Protein AF-A0A523NDH1-F1 (afdb_monomer_lite)

Sequence (176 aa):
GNHDRWLLDDRVREIEDAHHRSDLSETSEAFLTSLGKTESLTTCAGELLLCHGVDHNDLRKVWPGTERMPIERSHELDSIILRNQHRYVINGHLHYRVVVDFDTLTLINAGTLCGRHRPGVSIIDFAQQTVTAYQLDDAHRDAPCVAECAIAPDESRRIWGDTQEFDGQWTPLTLY

Secondary structure (DSSP, 8-state):
-HHHHHHHTT-S-SSTT---GGGS-HHHHHHHHH--SEEEEEETTEEEEEESSBTTBTT---B---SSS--B--HHHHHHHHHT--SEEEE-SS-SEEEEEESS-EEEEE--SSSSS--EEEEEETTTTEEEEEE-BTTBTT--EEEEEESS--TTSPEESSSTT--S----EE--

pLDDT: mean 94.44, std 5.23, range [70.56, 98.62]

Radius of gyration: 17.07 Å; chains: 1; bounding box: 41×33×44 Å

Structure (mmCIF, N/CA/C/O backbone):
data_AF-A0A523NDH1-F1
#
_entry.id   AF-A0A523NDH1-F1
#
loop_
_atom_site.group_PDB
_atom_site.id
_atom_site.type_symbol
_atom_site.label_atom_id
_atom_site.label_alt_id
_atom_site.label_comp_id
_atom_site.label_asym_id
_atom_site.label_entity_id
_atom_site.label_seq_id
_atom_site.pdbx_PDB_ins_code
_atom_site.Cartn_x
_atom_site.Cartn_y
_atom_site.Cartn_z
_atom_site.occupancy
_atom_site.B_iso_or_equiv
_atom_site.auth_seq_id
_atom_site.auth_comp_id
_atom_site.auth_asym_id
_atom_site.auth_atom_id
_atom_site.pdbx_PDB_model_num
ATOM 1 N N . GLY A 1 1 ? 4.581 -2.677 -9.577 1.00 95.06 1 GLY A N 1
ATOM 2 C CA . GLY A 1 1 ? 3.471 -1.701 -9.623 1.00 95.06 1 GLY A CA 1
ATOM 3 C C . GLY A 1 1 ? 3.128 -1.311 -11.051 1.00 95.06 1 GLY A C 1
ATOM 4 O O . GLY A 1 1 ? 3.642 -1.917 -11.986 1.00 95.06 1 GLY A O 1
ATOM 5 N N . ASN A 1 2 ? 2.268 -0.303 -11.245 1.00 96.00 2 ASN A N 1
ATOM 6 C CA . ASN A 1 2 ? 1.778 0.064 -12.583 1.00 96.00 2 ASN A CA 1
ATOM 7 C C . ASN A 1 2 ? 2.879 0.586 -13.520 1.00 96.00 2 ASN A C 1
ATOM 9 O O . ASN A 1 2 ? 2.843 0.288 -14.710 1.00 96.00 2 ASN A O 1
ATOM 13 N N . HIS A 1 3 ? 3.871 1.318 -13.000 1.00 95.12 3 HIS A N 1
ATOM 14 C CA . HIS A 1 3 ? 4.981 1.824 -13.816 1.00 95.12 3 HIS A CA 1
ATOM 15 C C . HIS A 1 3 ? 5.907 0.708 -14.312 1.00 95.12 3 HIS A C 1
ATOM 17 O O . HIS A 1 3 ? 6.333 0.776 -15.460 1.00 95.12 3 HIS A O 1
ATOM 23 N N . ASP A 1 4 ? 6.145 -0.335 -13.511 1.00 96.44 4 ASP A N 1
ATOM 24 C CA . ASP A 1 4 ? 6.931 -1.506 -13.932 1.00 96.44 4 ASP A CA 1
ATOM 25 C C . ASP A 1 4 ? 6.220 -2.247 -15.067 1.00 96.44 4 ASP A C 1
ATOM 27 O O . ASP A 1 4 ? 6.819 -2.562 -16.091 1.00 96.44 4 ASP A O 1
ATOM 31 N N . ARG A 1 5 ? 4.903 -2.452 -14.932 1.00 96.38 5 ARG A N 1
ATOM 32 C CA . ARG A 1 5 ? 4.089 -3.047 -15.996 1.00 96.38 5 ARG A CA 1
ATOM 33 C C . ARG A 1 5 ? 4.102 -2.192 -17.261 1.00 96.38 5 ARG A C 1
ATOM 35 O O . ARG A 1 5 ? 4.264 -2.721 -18.351 1.00 96.38 5 ARG A O 1
ATOM 42 N N . TRP A 1 6 ? 3.935 -0.876 -17.135 1.00 96.94 6 TRP A N 1
ATOM 43 C CA . TRP A 1 6 ? 3.993 0.027 -18.284 1.00 96.94 6 TRP A CA 1
ATOM 44 C C . TRP A 1 6 ? 5.364 0.045 -18.951 1.00 96.94 6 TRP A C 1
ATOM 46 O O . TRP A 1 6 ? 5.415 0.125 -20.169 1.00 96.94 6 TRP A O 1
ATOM 56 N N . LEU A 1 7 ? 6.449 -0.054 -18.186 1.00 97.38 7 LEU A N 1
ATOM 57 C CA . LEU A 1 7 ? 7.801 -0.192 -18.715 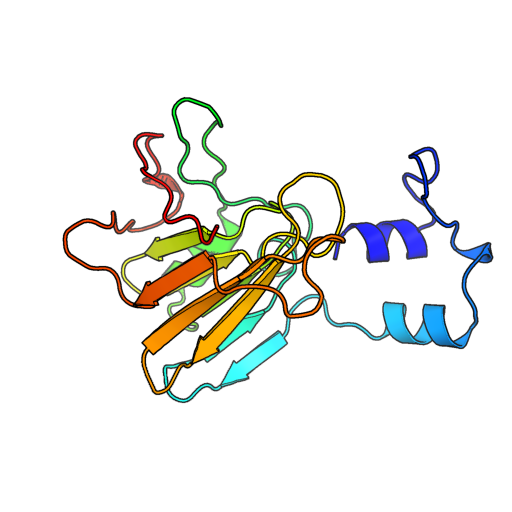1.00 97.38 7 LEU A CA 1
ATOM 58 C C . LEU A 1 7 ? 7.955 -1.495 -19.513 1.00 97.38 7 LEU A C 1
ATOM 60 O O . LEU A 1 7 ? 8.408 -1.454 -20.650 1.00 97.38 7 LEU A O 1
ATOM 64 N N . LEU A 1 8 ? 7.515 -2.633 -18.968 1.00 96.75 8 LEU A N 1
ATOM 65 C CA . LEU A 1 8 ? 7.576 -3.930 -19.658 1.00 96.75 8 LEU A CA 1
ATOM 66 C C . LEU A 1 8 ? 6.684 -3.987 -20.914 1.00 96.75 8 LEU A C 1
ATOM 68 O O . LEU A 1 8 ? 7.034 -4.653 -21.891 1.00 96.75 8 LEU A O 1
ATOM 72 N N . ASP A 1 9 ? 5.562 -3.265 -20.909 1.00 96.44 9 ASP A N 1
ATOM 73 C CA . ASP A 1 9 ? 4.656 -3.127 -22.057 1.00 96.44 9 ASP A CA 1
ATOM 74 C C . ASP A 1 9 ? 5.068 -1.997 -23.029 1.00 96.44 9 ASP A C 1
ATOM 76 O O . ASP A 1 9 ? 4.377 -1.776 -24.025 1.00 96.44 9 ASP A O 1
ATOM 80 N N . ASP A 1 10 ? 6.135 -1.251 -22.716 1.00 95.38 10 ASP A N 1
ATOM 81 C CA . ASP A 1 10 ? 6.593 -0.030 -23.400 1.00 95.38 10 ASP A CA 1
ATOM 82 C C . ASP A 1 10 ? 5.478 1.022 -23.617 1.00 95.38 10 ASP A C 1
ATOM 84 O O . ASP A 1 10 ? 5.353 1.677 -24.650 1.00 95.38 10 ASP A O 1
ATOM 88 N N . ARG A 1 11 ? 4.611 1.188 -22.612 1.00 95.38 11 ARG A N 1
ATOM 89 C CA . ARG A 1 11 ? 3.471 2.119 -22.610 1.00 95.38 11 ARG A CA 1
ATOM 90 C C . ARG A 1 11 ? 3.766 3.370 -21.801 1.00 95.38 11 ARG A C 1
ATOM 92 O O . ARG A 1 11 ? 4.419 3.309 -20.764 1.00 95.38 11 ARG A O 1
ATOM 99 N N . VAL A 1 12 ? 3.174 4.501 -22.195 1.00 91.50 12 VAL A N 1
ATOM 100 C CA . VAL A 1 12 ? 3.262 5.768 -21.437 1.00 91.50 12 VAL A CA 1
ATOM 101 C C . VAL A 1 12 ? 4.732 6.176 -21.218 1.00 91.50 12 VAL A C 1
ATOM 103 O O . VAL A 1 12 ? 5.136 6.481 -20.101 1.00 91.50 12 VAL A O 1
ATOM 106 N N . ARG A 1 13 ? 5.558 6.085 -22.271 1.00 95.19 13 ARG A N 1
ATOM 107 C CA . ARG A 1 13 ? 6.994 6.435 -22.237 1.00 95.19 13 ARG A CA 1
ATOM 108 C C . ARG A 1 13 ? 7.280 7.908 -22.542 1.00 95.19 13 ARG A C 1
ATOM 110 O O . ARG A 1 13 ? 8.375 8.380 -22.306 1.00 95.19 13 ARG A O 1
ATOM 117 N N . GLU A 1 14 ? 6.265 8.648 -22.980 1.00 92.25 14 GLU A N 1
ATOM 118 C CA . GLU A 1 14 ? 6.355 10.083 -23.295 1.00 92.25 14 GLU A CA 1
ATOM 119 C C . GLU A 1 14 ? 6.387 10.992 -22.047 1.00 92.25 14 GLU A C 1
ATOM 121 O O . GLU A 1 14 ? 6.368 12.216 -22.168 1.00 92.25 14 GLU A O 1
ATOM 126 N N . ILE A 1 15 ? 6.352 10.421 -20.837 1.00 89.38 15 ILE A N 1
ATOM 127 C CA . ILE A 1 15 ? 6.434 11.187 -19.586 1.00 89.38 15 ILE A CA 1
ATOM 128 C C . ILE A 1 15 ? 7.900 11.430 -19.216 1.00 89.38 15 ILE A C 1
ATOM 130 O O . ILE A 1 15 ? 8.767 10.616 -19.524 1.00 89.38 15 ILE A O 1
ATOM 134 N N . GLU A 1 16 ? 8.165 12.542 -18.534 1.00 88.06 16 GLU A N 1
ATOM 135 C CA . GLU A 1 16 ? 9.510 12.901 -18.074 1.00 88.06 16 GLU A CA 1
ATOM 136 C C . GLU A 1 16 ? 10.151 11.750 -17.275 1.00 88.06 16 GLU A C 1
ATOM 138 O O . GLU A 1 16 ? 9.487 11.099 -16.463 1.00 88.06 16 GLU A O 1
ATOM 143 N N . ASP A 1 17 ? 11.427 11.479 -17.558 1.00 88.00 17 ASP A N 1
ATOM 144 C CA . ASP A 1 17 ? 12.250 10.427 -16.945 1.00 88.00 17 ASP A CA 1
ATOM 145 C C . ASP A 1 17 ? 11.739 8.974 -17.101 1.00 88.00 17 ASP A C 1
ATOM 147 O O . ASP A 1 17 ? 12.235 8.053 -16.436 1.00 88.00 17 ASP A O 1
ATOM 151 N N . ALA A 1 18 ? 10.771 8.712 -17.989 1.00 93.25 18 ALA A N 1
ATOM 152 C CA . ALA A 1 18 ? 10.367 7.342 -18.292 1.00 93.25 18 ALA A CA 1
ATOM 153 C C . ALA A 1 18 ? 11.409 6.623 -19.152 1.00 93.25 18 ALA A C 1
ATOM 155 O O . ALA A 1 18 ? 11.568 6.897 -20.337 1.00 93.25 18 ALA A O 1
ATOM 156 N N . HIS A 1 19 ? 12.044 5.617 -18.557 1.00 94.06 19 HIS A N 1
ATOM 157 C CA . HIS A 1 19 ? 12.850 4.648 -19.291 1.00 94.06 19 HIS A CA 1
ATOM 158 C C . HIS A 1 19 ? 11.971 3.858 -20.266 1.00 94.06 19 HIS A C 1
ATOM 160 O O . HIS A 1 19 ? 10.828 3.512 -19.937 1.00 94.06 19 HIS A O 1
ATOM 166 N N . HIS A 1 20 ? 12.514 3.546 -21.435 1.00 95.44 20 HIS A N 1
ATOM 167 C CA . HIS A 1 20 ? 11.981 2.560 -22.365 1.00 95.44 20 HIS A CA 1
ATOM 168 C C . HIS A 1 20 ? 12.386 1.152 -21.945 1.00 95.44 20 HIS A C 1
ATOM 170 O O . HIS A 1 20 ? 13.386 0.951 -21.252 1.00 95.44 20 HIS A O 1
ATOM 176 N N . ARG A 1 21 ? 11.652 0.142 -22.424 1.00 96.25 21 ARG A N 1
ATOM 177 C CA . ARG A 1 21 ? 12.057 -1.255 -22.198 1.00 96.25 21 ARG A CA 1
ATOM 178 C C . ARG A 1 21 ? 13.469 -1.537 -22.718 1.00 96.25 21 ARG A C 1
ATOM 180 O O . ARG A 1 21 ? 14.212 -2.276 -22.084 1.00 96.25 21 ARG A O 1
ATOM 187 N N . SER A 1 22 ? 13.853 -0.916 -23.835 1.00 96.31 22 SER A N 1
ATOM 188 C CA . SER A 1 22 ? 15.191 -1.043 -24.429 1.00 96.31 22 SER A CA 1
ATOM 189 C C . SER A 1 22 ? 16.324 -0.508 -23.554 1.00 96.31 22 SER A C 1
ATOM 191 O O . SER A 1 22 ? 17.479 -0.837 -23.810 1.00 96.31 22 SER A O 1
ATOM 193 N N . ASP A 1 23 ? 16.012 0.304 -22.542 1.00 96.44 23 ASP A N 1
ATOM 194 C CA . ASP A 1 23 ? 17.007 0.842 -21.612 1.00 96.44 23 ASP A CA 1
ATOM 195 C C . ASP A 1 23 ? 17.350 -0.164 -20.501 1.00 96.44 23 ASP A C 1
ATOM 197 O O . ASP A 1 23 ? 18.295 0.039 -19.736 1.00 96.44 23 ASP A O 1
ATOM 201 N N . LEU A 1 24 ? 16.585 -1.258 -20.390 1.00 97.19 24 LEU A N 1
ATOM 202 C CA . LEU A 1 24 ? 16.798 -2.284 -19.381 1.00 97.19 24 LEU A CA 1
ATOM 203 C C . LEU A 1 24 ? 17.911 -3.253 -19.772 1.00 97.19 24 LEU A C 1
ATOM 205 O O . LEU A 1 24 ? 17.999 -3.740 -20.897 1.00 97.19 24 LEU A O 1
ATOM 209 N N . SER A 1 25 ? 18.720 -3.616 -18.776 1.00 98.00 25 SER A N 1
ATOM 210 C CA . SER A 1 25 ? 19.549 -4.815 -18.871 1.00 98.00 25 SER A CA 1
ATOM 211 C C . SER A 1 25 ? 18.680 -6.077 -18.830 1.00 98.00 25 SER A C 1
ATOM 213 O O . SER A 1 25 ? 17.610 -6.075 -18.216 1.00 98.00 25 SER A O 1
ATOM 215 N N . GLU A 1 26 ? 19.178 -7.184 -19.389 1.00 97.94 26 GLU A N 1
ATOM 216 C CA . GLU A 1 26 ? 18.508 -8.493 -19.315 1.00 97.94 26 GLU A CA 1
ATOM 217 C C . GLU A 1 26 ? 18.179 -8.888 -17.865 1.00 97.94 26 GLU A C 1
ATOM 219 O O . GLU A 1 26 ? 17.085 -9.371 -17.576 1.00 97.94 26 GLU A O 1
ATOM 224 N N . THR A 1 27 ? 19.094 -8.614 -16.929 1.00 98.31 27 THR A N 1
ATOM 225 C CA . THR A 1 27 ? 18.899 -8.886 -15.498 1.00 98.31 27 THR A CA 1
ATOM 226 C C . THR A 1 27 ? 17.769 -8.048 -14.901 1.00 98.31 27 THR A C 1
ATOM 228 O O . THR A 1 27 ? 16.967 -8.564 -14.125 1.00 98.31 27 THR A O 1
ATOM 231 N N . SER A 1 28 ? 17.685 -6.762 -15.252 1.00 97.88 28 SER A N 1
ATOM 232 C CA . SER A 1 28 ? 16.626 -5.867 -14.769 1.00 97.88 28 SER A CA 1
ATOM 233 C C . SER A 1 28 ? 15.259 -6.276 -15.315 1.00 97.88 28 SER A C 1
ATOM 235 O O . SER A 1 28 ? 14.290 -6.323 -14.560 1.00 97.88 28 SER A O 1
ATOM 237 N N . GLU A 1 29 ? 15.180 -6.617 -16.602 1.00 97.69 29 GLU A N 1
ATOM 238 C CA . GLU A 1 29 ? 13.940 -7.093 -17.217 1.00 97.69 29 GLU A CA 1
ATOM 239 C C . GLU A 1 29 ? 13.481 -8.423 -16.602 1.00 97.69 29 GLU A C 1
ATOM 241 O O . GLU A 1 29 ? 12.309 -8.564 -16.237 1.00 97.69 29 GLU A O 1
ATOM 246 N N . ALA A 1 30 ? 14.402 -9.377 -16.424 1.00 98.06 30 ALA A N 1
ATOM 247 C CA . ALA A 1 30 ? 14.110 -10.656 -15.785 1.00 98.06 30 ALA A CA 1
ATOM 248 C C . ALA A 1 30 ? 13.618 -10.469 -14.342 1.00 98.06 30 ALA A C 1
ATOM 250 O O . ALA A 1 30 ? 12.627 -11.084 -13.945 1.00 98.06 30 ALA A O 1
ATOM 251 N N . PHE A 1 31 ? 14.260 -9.579 -13.579 1.00 98.31 31 PHE A N 1
ATOM 252 C CA . PHE A 1 31 ? 13.834 -9.234 -12.227 1.00 98.31 31 PHE A CA 1
ATOM 253 C C . PHE A 1 31 ? 12.407 -8.676 -12.213 1.00 98.31 31 PHE A C 1
ATOM 255 O O . PHE A 1 31 ? 11.553 -9.241 -11.535 1.00 98.31 31 PHE A O 1
ATOM 262 N N . LEU A 1 32 ? 12.117 -7.633 -13.000 1.00 97.75 32 LEU A N 1
ATOM 263 C CA . LEU A 1 32 ? 10.789 -7.007 -13.030 1.00 97.75 32 LEU A CA 1
ATOM 264 C C . LEU A 1 32 ? 9.696 -7.980 -13.488 1.00 97.75 32 LEU A C 1
ATOM 266 O O . LEU A 1 32 ? 8.597 -7.969 -12.940 1.00 97.75 32 LEU A O 1
ATOM 270 N N . THR A 1 33 ? 10.007 -8.852 -14.448 1.00 97.06 33 THR A N 1
ATOM 271 C CA . THR A 1 33 ? 9.080 -9.886 -14.936 1.00 97.06 33 THR A CA 1
ATOM 272 C C . THR A 1 33 ? 8.793 -10.958 -13.881 1.00 97.06 33 THR A C 1
ATOM 274 O O . THR A 1 33 ? 7.721 -11.559 -13.891 1.00 97.06 33 THR A O 1
ATOM 277 N N . SER A 1 34 ? 9.732 -11.203 -12.961 1.00 97.19 34 SER A N 1
ATOM 278 C CA . SER A 1 34 ? 9.579 -12.200 -11.896 1.00 97.19 34 SER A CA 1
ATOM 279 C C . SER A 1 34 ? 8.725 -11.732 -10.713 1.00 97.19 34 SER A C 1
ATOM 281 O O . SER A 1 34 ? 8.310 -12.559 -9.903 1.00 97.19 34 SER A O 1
ATOM 283 N N . LEU A 1 35 ? 8.461 -10.426 -10.596 1.00 97.12 35 LEU A N 1
ATOM 284 C CA . LEU A 1 35 ? 7.725 -9.866 -9.466 1.00 97.12 35 LEU A CA 1
ATOM 285 C C . LEU A 1 35 ? 6.243 -10.265 -9.504 1.00 97.12 35 LEU A C 1
ATOM 287 O O . LEU A 1 35 ? 5.536 -10.035 -10.489 1.00 97.12 35 LEU A O 1
ATOM 291 N N . GLY A 1 36 ? 5.755 -10.802 -8.385 1.00 96.25 36 GLY A N 1
ATOM 292 C CA . GLY A 1 36 ? 4.330 -11.000 -8.149 1.00 96.25 36 GLY A CA 1
ATOM 293 C C . GLY A 1 36 ? 3.567 -9.671 -8.090 1.00 96.25 36 GLY A C 1
ATOM 294 O O . GLY A 1 36 ? 4.108 -8.622 -7.736 1.00 96.25 36 GLY A O 1
ATOM 295 N N . LYS A 1 37 ? 2.271 -9.704 -8.424 1.00 96.94 37 LYS A N 1
ATOM 296 C CA . LYS A 1 37 ? 1.378 -8.541 -8.238 1.00 96.94 37 LYS A CA 1
ATOM 297 C C . LYS A 1 37 ? 0.992 -8.339 -6.775 1.00 96.94 37 LYS A C 1
ATOM 299 O O . LYS A 1 37 ? 0.735 -7.210 -6.357 1.00 96.94 37 LYS A O 1
ATOM 304 N N . THR A 1 38 ? 0.935 -9.444 -6.042 1.00 98.00 38 THR A N 1
ATOM 305 C CA . THR A 1 38 ? 0.553 -9.519 -4.639 1.00 98.00 38 THR A CA 1
ATOM 306 C C . THR A 1 38 ? 1.428 -10.533 -3.923 1.00 98.00 38 THR A C 1
ATOM 308 O O . THR A 1 38 ? 1.787 -11.541 -4.526 1.00 98.00 38 THR A O 1
ATOM 311 N N . GLU A 1 39 ? 1.676 -10.314 -2.639 1.00 97.88 39 GLU A N 1
ATOM 312 C CA . GLU A 1 39 ? 2.322 -11.279 -1.746 1.00 97.88 39 GLU A CA 1
ATOM 313 C C . GLU A 1 39 ? 1.551 -11.351 -0.426 1.00 97.88 39 GLU A C 1
ATOM 315 O O . GLU A 1 39 ? 1.067 -10.327 0.062 1.00 97.88 39 GLU A O 1
ATOM 320 N N . SER A 1 40 ? 1.448 -12.545 0.160 1.00 97.69 40 SER A N 1
ATOM 321 C CA . SER A 1 40 ? 0.840 -12.741 1.482 1.00 97.69 40 SER A CA 1
ATOM 322 C C . SER A 1 40 ? 1.911 -13.118 2.496 1.00 97.69 40 SER A C 1
ATOM 324 O O . SER A 1 40 ? 2.734 -13.996 2.241 1.00 97.69 40 SER A O 1
ATOM 326 N N . LEU A 1 41 ? 1.900 -12.454 3.650 1.00 97.81 41 LEU A N 1
ATOM 327 C CA . LEU A 1 41 ? 2.880 -12.645 4.713 1.00 97.81 41 LEU A CA 1
ATOM 328 C C . LEU A 1 41 ? 2.167 -12.900 6.043 1.00 97.81 41 LEU A C 1
ATOM 330 O O . LEU A 1 41 ? 1.352 -12.088 6.483 1.00 97.81 41 LEU A O 1
ATOM 334 N N . THR A 1 42 ? 2.540 -13.978 6.731 1.00 98.19 42 THR A N 1
ATOM 335 C CA . THR A 1 42 ? 2.132 -14.200 8.121 1.00 98.19 42 THR A CA 1
ATOM 336 C C . THR A 1 42 ? 2.972 -13.318 9.042 1.00 98.19 42 THR A C 1
ATOM 338 O O . THR A 1 42 ? 4.201 -13.424 9.068 1.00 98.19 42 THR A O 1
ATOM 341 N N . THR A 1 43 ? 2.322 -12.464 9.832 1.00 97.06 43 THR A N 1
ATOM 342 C CA . THR A 1 43 ? 2.973 -11.662 10.882 1.00 97.06 43 THR A CA 1
ATOM 343 C C . THR A 1 43 ? 2.553 -12.148 12.270 1.00 97.06 43 THR A C 1
ATOM 345 O O . THR A 1 43 ? 1.575 -12.883 12.417 1.00 97.06 43 THR A O 1
ATOM 348 N N . CYS A 1 44 ? 3.240 -11.696 13.324 1.00 97.12 44 CYS A N 1
ATOM 349 C CA . CYS A 1 44 ? 2.813 -11.969 14.702 1.00 97.12 44 CYS A CA 1
ATOM 350 C C . CYS A 1 44 ? 1.472 -11.309 15.079 1.00 97.12 44 CYS A C 1
ATOM 352 O O . CYS A 1 44 ? 0.901 -11.662 16.107 1.00 97.12 44 CYS A O 1
ATOM 354 N N . ALA A 1 45 ? 0.964 -10.387 14.256 1.00 96.12 45 ALA A N 1
ATOM 355 C CA . ALA A 1 45 ? -0.287 -9.669 14.478 1.00 96.12 45 ALA A CA 1
ATOM 356 C C . ALA A 1 45 ? -1.389 -10.019 13.458 1.00 96.12 45 ALA A C 1
ATOM 358 O O . ALA A 1 45 ? -2.422 -9.353 13.412 1.00 96.12 45 ALA A O 1
ATOM 359 N N . GLY A 1 46 ? -1.184 -11.064 12.650 1.00 96.94 46 GLY A N 1
ATOM 360 C CA . GLY A 1 46 ? -2.142 -11.545 11.654 1.00 96.94 46 GLY A CA 1
ATOM 361 C C . GLY A 1 46 ? -1.595 -11.548 10.228 1.00 96.94 46 GLY A C 1
ATOM 362 O O . GLY A 1 46 ? -0.453 -11.165 9.969 1.00 96.94 46 GLY A O 1
ATOM 363 N N . GLU A 1 47 ? -2.426 -12.006 9.298 1.00 98.44 47 GLU A N 1
ATOM 364 C CA . GLU A 1 47 ? -2.075 -12.110 7.881 1.00 98.44 47 GLU A CA 1
ATOM 365 C C . GLU A 1 47 ? -2.049 -10.737 7.204 1.00 98.44 47 GLU A C 1
ATOM 367 O O . GLU A 1 47 ? -2.920 -9.889 7.428 1.00 98.44 47 GLU A O 1
ATOM 372 N N . LEU A 1 48 ? -1.054 -10.536 6.348 1.00 98.50 48 LEU A N 1
ATOM 373 C CA . LEU A 1 48 ? -0.820 -9.307 5.606 1.00 98.50 48 LEU A CA 1
ATOM 374 C C . LEU A 1 48 ? -0.884 -9.581 4.108 1.00 98.50 48 LEU A C 1
ATOM 376 O O . LEU A 1 48 ? -0.255 -10.517 3.626 1.00 98.50 48 LEU A O 1
ATOM 380 N N . LEU A 1 49 ? -1.588 -8.720 3.375 1.00 98.62 49 LEU A N 1
ATOM 381 C CA . LEU A 1 49 ? -1.548 -8.655 1.916 1.00 98.62 49 LEU A CA 1
ATOM 382 C C . LEU A 1 49 ? -0.720 -7.446 1.468 1.00 98.62 49 LEU A C 1
ATOM 384 O O . LEU A 1 49 ? -1.052 -6.304 1.787 1.00 98.62 49 LEU A O 1
ATOM 388 N N . LEU A 1 50 ? 0.337 -7.690 0.701 1.00 98.62 50 LEU A N 1
ATOM 389 C CA . LEU A 1 50 ? 1.150 -6.665 0.056 1.00 98.62 50 LEU A CA 1
ATOM 390 C C . LEU A 1 50 ? 0.742 -6.555 -1.413 1.00 98.62 50 LEU A C 1
ATOM 392 O O . LEU A 1 50 ? 0.715 -7.556 -2.124 1.00 98.62 50 LEU A O 1
ATOM 396 N N . CYS A 1 51 ? 0.441 -5.346 -1.881 1.00 98.31 51 CYS A N 1
ATOM 397 C CA . CYS A 1 51 ? 0.100 -5.075 -3.280 1.00 98.31 51 CYS A CA 1
ATOM 398 C C . CYS A 1 51 ? 0.469 -3.632 -3.660 1.00 98.31 51 CYS A C 1
ATOM 400 O O . CYS A 1 51 ? 0.821 -2.834 -2.802 1.00 98.31 51 CYS A O 1
ATOM 402 N N . HIS A 1 52 ? 0.427 -3.261 -4.943 1.00 98.12 52 HIS A N 1
ATOM 403 C CA . HIS A 1 52 ? 0.741 -1.875 -5.346 1.00 98.12 52 HIS A CA 1
ATOM 404 C C . HIS A 1 52 ? -0.468 -0.935 -5.260 1.00 98.12 52 HIS A C 1
ATOM 406 O O . HIS A 1 52 ? -0.380 0.120 -4.638 1.00 98.12 52 HIS A O 1
ATOM 412 N N . GLY A 1 53 ? -1.581 -1.322 -5.891 1.00 97.38 53 GLY A N 1
ATOM 413 C CA . GLY A 1 53 ? -2.874 -0.637 -5.803 1.00 97.38 53 GLY A CA 1
ATOM 414 C C . GLY A 1 53 ? -3.784 -1.365 -4.817 1.00 97.38 53 GLY A C 1
ATOM 415 O O . GLY A 1 53 ? -3.575 -1.283 -3.611 1.00 97.38 53 GLY A O 1
ATOM 416 N N . VAL A 1 54 ? -4.766 -2.113 -5.323 1.00 98.00 54 VAL A N 1
ATOM 417 C CA . VAL A 1 54 ? -5.573 -3.041 -4.514 1.00 98.00 54 VAL A CA 1
ATOM 418 C C . VAL A 1 54 ? -5.609 -4.398 -5.196 1.00 98.00 54 VAL A C 1
ATOM 420 O O . VAL A 1 54 ? -6.071 -4.505 -6.334 1.00 98.00 54 VAL A O 1
ATOM 423 N N . ASP A 1 55 ? -5.150 -5.430 -4.487 1.00 96.69 55 ASP A N 1
ATOM 424 C CA . ASP A 1 55 ? -5.053 -6.791 -5.018 1.00 96.69 55 ASP A CA 1
ATOM 425 C C . ASP A 1 55 ? -4.292 -6.793 -6.365 1.00 96.69 55 ASP A C 1
ATOM 427 O O . ASP A 1 55 ? -3.224 -6.189 -6.492 1.00 96.69 55 ASP A O 1
ATOM 431 N N . HIS A 1 56 ? -4.855 -7.402 -7.407 1.00 97.06 56 HIS A N 1
ATOM 432 C CA . HIS A 1 56 ? -4.261 -7.463 -8.740 1.00 97.06 56 HIS A CA 1
ATOM 433 C C . HIS A 1 56 ? -4.443 -6.172 -9.566 1.00 97.06 56 HIS A C 1
ATOM 435 O O . HIS A 1 56 ? -3.904 -6.083 -10.676 1.00 97.06 56 HIS A O 1
ATOM 441 N N . ASN A 1 57 ? -5.201 -5.187 -9.065 1.00 97.50 57 ASN A N 1
ATOM 442 C CA . ASN A 1 57 ? -5.460 -3.915 -9.737 1.00 97.50 57 ASN A CA 1
ATOM 443 C C . ASN A 1 57 ? -4.455 -2.845 -9.278 1.00 97.50 57 ASN A C 1
ATOM 445 O O . ASN A 1 57 ? -4.650 -2.149 -8.281 1.00 97.50 57 ASN A O 1
ATOM 449 N N . ASP A 1 58 ? -3.378 -2.691 -10.046 1.00 97.00 58 ASP A N 1
ATOM 450 C CA . ASP A 1 58 ? -2.268 -1.775 -9.757 1.00 97.00 58 ASP A CA 1
ATOM 451 C C . ASP A 1 58 ? -2.575 -0.282 -9.977 1.00 97.00 58 ASP A C 1
ATOM 453 O O . ASP A 1 58 ? -1.716 0.560 -9.726 1.00 97.00 58 ASP A O 1
ATOM 457 N N . LEU A 1 59 ? -3.783 0.062 -10.421 1.00 97.12 59 LEU A N 1
ATOM 458 C CA . LEU A 1 59 ? -4.234 1.447 -10.589 1.00 97.12 59 LEU A CA 1
ATOM 459 C C . LEU A 1 59 ? -5.320 1.845 -9.586 1.00 97.12 59 LEU A C 1
ATOM 461 O O . LEU A 1 59 ? -5.758 2.996 -9.578 1.00 97.12 59 LEU A O 1
ATOM 465 N N . ARG A 1 60 ? -5.799 0.907 -8.759 1.00 97.69 60 ARG A N 1
ATOM 466 C CA . ARG A 1 60 ? -6.871 1.196 -7.808 1.00 97.69 60 ARG A CA 1
ATOM 467 C C . ARG A 1 60 ? -6.339 2.016 -6.637 1.00 97.69 60 ARG A C 1
ATOM 469 O O . ARG A 1 60 ? -5.414 1.604 -5.941 1.00 97.69 60 ARG A O 1
ATOM 476 N N . LYS A 1 61 ? -6.983 3.157 -6.404 1.00 96.38 61 LYS A N 1
ATOM 477 C CA . LYS A 1 61 ? -6.801 4.018 -5.233 1.00 96.38 61 LYS A CA 1
ATOM 478 C C . LYS A 1 61 ? -7.903 3.753 -4.213 1.00 96.38 61 LYS A C 1
ATOM 480 O O . LYS A 1 61 ? -9.002 3.346 -4.582 1.00 96.38 61 LYS A O 1
ATOM 485 N N . VAL A 1 62 ? -7.596 4.001 -2.943 1.00 97.44 62 VAL A N 1
ATOM 486 C CA . VAL A 1 62 ? -8.559 3.952 -1.837 1.00 97.44 62 VAL A CA 1
ATOM 487 C C . VAL A 1 62 ? -8.346 5.181 -0.982 1.00 97.44 62 VAL A C 1
ATOM 489 O O . VAL A 1 62 ? -7.282 5.349 -0.394 1.00 97.44 62 VAL A O 1
ATOM 492 N N . TRP A 1 63 ? -9.347 6.045 -0.929 1.00 97.31 63 TRP A N 1
ATOM 493 C CA . TRP A 1 63 ? -9.263 7.302 -0.208 1.00 97.31 63 TRP A CA 1
ATOM 494 C C . TRP A 1 63 ? -10.640 7.655 0.361 1.00 97.31 63 TRP A C 1
ATOM 496 O O . TRP A 1 63 ? -11.563 7.886 -0.423 1.00 97.31 63 TRP A O 1
ATOM 506 N N . PRO A 1 64 ? -10.794 7.748 1.696 1.00 97.31 64 PRO A N 1
ATOM 507 C CA . PRO A 1 64 ? -12.068 8.106 2.327 1.00 97.31 64 PRO A CA 1
ATOM 508 C C . PRO A 1 64 ? -12.656 9.463 1.925 1.00 97.31 64 PRO A C 1
ATOM 510 O O . PRO A 1 64 ? -13.830 9.726 2.174 1.00 97.31 64 PRO A O 1
ATOM 513 N N . GLY A 1 65 ? -11.857 10.314 1.277 1.00 96.00 65 GLY A N 1
ATOM 514 C CA . GLY A 1 65 ? -12.237 11.656 0.864 1.00 96.00 65 GLY A CA 1
ATOM 515 C C . GLY A 1 65 ? -11.940 12.688 1.946 1.00 96.00 65 GLY A C 1
ATOM 516 O O . GLY A 1 65 ? -12.059 12.431 3.138 1.00 96.00 65 GLY A O 1
ATOM 517 N N . THR A 1 66 ? -11.526 13.869 1.512 1.00 94.25 66 THR A N 1
ATOM 518 C CA . THR A 1 66 ? -11.353 15.056 2.352 1.00 94.25 66 THR A CA 1
ATOM 519 C C . THR A 1 66 ? -11.919 16.259 1.607 1.00 94.25 66 THR A C 1
ATOM 521 O O . THR A 1 66 ? -12.291 16.155 0.439 1.00 94.25 66 THR A O 1
ATOM 524 N N . GLU A 1 67 ? -11.898 17.441 2.221 1.00 91.38 67 GLU A N 1
ATOM 525 C CA . GLU A 1 67 ? -12.235 18.691 1.523 1.00 91.38 67 GLU A CA 1
ATOM 526 C C . GLU A 1 67 ? -11.382 18.916 0.254 1.00 91.38 67 GLU A C 1
ATOM 528 O O . GLU A 1 67 ? -11.832 19.538 -0.705 1.00 91.38 67 GLU A O 1
ATOM 533 N N . ARG A 1 68 ? -10.146 18.396 0.228 1.00 89.81 68 ARG A N 1
ATOM 534 C CA . ARG A 1 68 ? -9.174 18.641 -0.851 1.00 89.81 68 ARG A CA 1
ATOM 535 C C . ARG A 1 68 ? -9.102 17.536 -1.896 1.00 89.81 68 ARG A C 1
ATOM 537 O O . ARG A 1 68 ? -8.574 17.776 -2.979 1.00 89.81 68 ARG A O 1
ATOM 544 N N . MET A 1 69 ? -9.559 16.330 -1.571 1.00 92.50 69 MET A N 1
ATOM 545 C CA . MET A 1 69 ? -9.434 15.168 -2.448 1.00 92.50 69 MET A CA 1
ATOM 546 C C . MET A 1 69 ? -10.722 14.344 -2.410 1.00 92.50 69 MET A C 1
ATOM 548 O O . MET A 1 69 ? -11.164 13.986 -1.317 1.00 92.50 69 MET A O 1
ATOM 552 N N . PRO A 1 70 ? -11.322 14.033 -3.575 1.00 96.19 70 PRO A N 1
ATOM 553 C CA . PRO A 1 70 ? -12.579 13.300 -3.632 1.00 96.19 70 PRO A CA 1
ATOM 554 C C . PRO A 1 70 ? -12.423 11.866 -3.121 1.00 96.19 70 PRO A C 1
ATOM 556 O O . PRO A 1 70 ? -11.322 11.328 -3.038 1.00 96.19 70 PRO A O 1
ATOM 559 N N . ILE A 1 71 ? -13.558 11.257 -2.794 1.00 98.00 71 ILE A N 1
ATOM 560 C CA . ILE A 1 71 ? -13.649 9.863 -2.359 1.00 98.00 71 ILE A CA 1
ATOM 561 C C . ILE A 1 71 ? -13.190 8.928 -3.490 1.00 98.00 71 ILE A C 1
ATOM 563 O O . ILE A 1 71 ? -13.663 9.045 -4.619 1.00 98.00 71 ILE A O 1
ATOM 567 N N . GLU A 1 72 ? -12.345 7.952 -3.158 1.00 98.12 72 GLU A N 1
ATOM 568 C CA . GLU A 1 72 ? -11.943 6.840 -4.027 1.00 98.12 72 GLU A CA 1
ATOM 569 C C . GLU A 1 72 ? -12.335 5.520 -3.355 1.00 98.12 72 GLU A C 1
ATOM 571 O O . GLU A 1 72 ? -11.777 5.147 -2.319 1.00 98.12 72 GLU A O 1
ATOM 576 N N . ARG A 1 73 ? -13.309 4.818 -3.943 1.00 98.06 73 ARG A N 1
ATOM 577 C CA . ARG A 1 73 ? -13.839 3.541 -3.437 1.00 98.06 73 ARG A CA 1
ATOM 578 C C . ARG A 1 73 ? -13.273 2.352 -4.208 1.00 98.06 73 ARG A C 1
ATOM 580 O O . ARG A 1 73 ? -12.831 2.493 -5.351 1.00 98.06 73 ARG A O 1
ATOM 587 N N . SER A 1 74 ? -13.328 1.168 -3.604 1.00 98.31 74 SER A N 1
ATOM 588 C CA . SER A 1 74 ? -12.761 -0.053 -4.175 1.00 98.31 74 SER A CA 1
ATOM 589 C C . SER A 1 74 ? -13.566 -1.288 -3.781 1.00 98.31 74 SER A C 1
ATOM 591 O O . SER A 1 74 ? -13.409 -1.812 -2.681 1.00 98.31 74 SER A O 1
ATOM 593 N N . HIS A 1 75 ? -14.355 -1.817 -4.718 1.00 98.12 75 HIS A N 1
ATOM 594 C CA . HIS A 1 75 ? -15.046 -3.098 -4.530 1.00 98.12 75 HIS A CA 1
ATOM 595 C C . HIS A 1 75 ? -14.069 -4.264 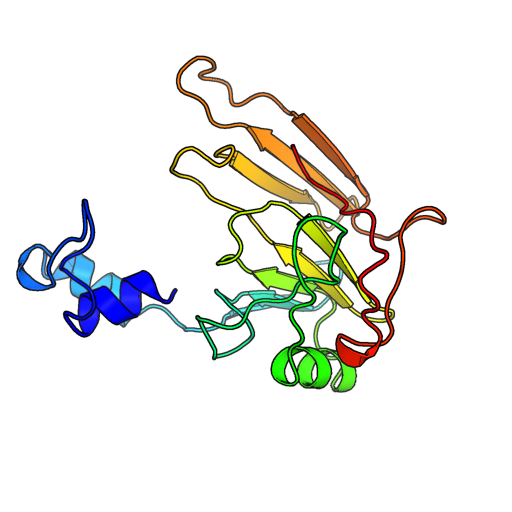-4.348 1.00 98.12 75 HIS A C 1
ATOM 597 O O . HIS A 1 75 ? -14.389 -5.263 -3.699 1.00 98.12 75 HIS A O 1
ATOM 603 N N . GLU A 1 76 ? -12.868 -4.144 -4.917 1.00 98.00 76 GLU A N 1
ATOM 604 C CA . GLU A 1 76 ? -11.782 -5.091 -4.710 1.00 98.00 76 GLU A CA 1
ATOM 605 C C . GLU A 1 76 ? -11.349 -5.115 -3.232 1.00 98.00 76 GLU A C 1
ATOM 607 O O . GLU A 1 76 ? -11.193 -6.195 -2.662 1.00 98.00 76 GLU A O 1
ATOM 612 N N . LEU A 1 77 ? -11.235 -3.947 -2.582 1.00 98.50 77 LEU A N 1
ATOM 613 C CA . LEU A 1 77 ? -10.907 -3.869 -1.154 1.00 98.50 77 LEU A CA 1
ATOM 614 C C . LEU A 1 77 ? -12.086 -4.319 -0.289 1.00 98.50 77 LEU A C 1
ATOM 616 O O . LEU A 1 77 ? -11.877 -5.092 0.642 1.00 98.50 77 LEU A O 1
ATOM 620 N N . ASP A 1 78 ? -13.312 -3.918 -0.629 1.00 98.56 78 ASP A N 1
ATOM 621 C CA . ASP A 1 78 ? -14.521 -4.359 0.083 1.00 98.56 78 ASP A CA 1
ATOM 622 C C . ASP A 1 78 ? -14.617 -5.895 0.093 1.00 98.56 78 ASP A C 1
ATOM 624 O O . ASP A 1 78 ? -14.929 -6.516 1.109 1.00 98.56 78 ASP A O 1
ATOM 628 N N . SER A 1 79 ? -14.254 -6.538 -1.022 1.00 98.25 79 SER A N 1
ATOM 629 C CA . SER A 1 79 ? -14.195 -8.001 -1.121 1.00 98.25 79 SER A CA 1
ATOM 630 C C . SER A 1 79 ? -13.120 -8.616 -0.218 1.00 98.25 79 SER A C 1
ATOM 632 O O . SER A 1 79 ? -13.327 -9.707 0.315 1.00 98.25 79 SER A O 1
ATOM 634 N N . ILE A 1 80 ? -11.971 -7.954 -0.044 1.00 98.25 80 ILE A N 1
ATOM 635 C CA . ILE A 1 80 ? -10.914 -8.398 0.879 1.00 98.25 80 ILE A CA 1
ATOM 636 C C . ILE A 1 80 ? -11.392 -8.282 2.330 1.00 98.25 80 ILE A C 1
ATOM 638 O O . ILE A 1 80 ? -11.232 -9.240 3.089 1.00 98.25 80 ILE A O 1
ATOM 642 N N . ILE A 1 81 ? -12.011 -7.152 2.692 1.00 98.44 81 ILE A N 1
ATOM 643 C CA . ILE A 1 81 ? -12.578 -6.909 4.027 1.00 98.44 81 ILE A CA 1
ATOM 644 C C . ILE A 1 81 ? -13.618 -7.985 4.355 1.00 98.44 81 ILE A C 1
ATOM 646 O O . ILE A 1 81 ? -13.517 -8.649 5.387 1.00 98.44 81 ILE A O 1
ATOM 650 N N . LEU A 1 82 ? -14.558 -8.236 3.435 1.00 98.12 82 LEU A N 1
ATOM 651 C CA . LEU A 1 82 ? -15.626 -9.222 3.611 1.00 98.12 82 LEU A CA 1
ATOM 652 C C . LEU A 1 82 ? -15.097 -10.650 3.812 1.00 98.12 82 LEU A C 1
ATOM 654 O O . LEU A 1 82 ? -15.653 -11.412 4.601 1.00 98.12 82 LEU A O 1
ATOM 658 N N . ARG A 1 83 ? -14.028 -11.033 3.101 1.00 97.56 83 ARG A N 1
ATOM 659 C CA . ARG A 1 83 ? -13.401 -12.357 3.264 1.00 97.56 83 ARG A CA 1
ATOM 660 C C . ARG A 1 83 ? -12.755 -12.526 4.635 1.00 97.56 83 ARG A C 1
ATOM 662 O O . ARG A 1 83 ? -12.614 -13.663 5.077 1.00 97.56 83 ARG A O 1
ATOM 669 N N . ASN A 1 84 ? -12.361 -11.426 5.279 1.00 97.12 84 ASN A N 1
ATOM 670 C CA . ASN A 1 84 ? -11.778 -11.400 6.619 1.00 97.12 84 ASN A CA 1
ATOM 671 C C . ASN A 1 84 ? -10.580 -12.361 6.785 1.00 97.12 84 ASN A C 1
ATOM 673 O O . ASN A 1 84 ? -10.433 -13.045 7.796 1.00 97.12 84 ASN A O 1
ATOM 677 N N . GLN A 1 85 ? -9.749 -12.457 5.742 1.00 97.31 85 GLN A N 1
ATOM 678 C CA . GLN A 1 85 ? -8.563 -13.324 5.707 1.00 97.31 85 GLN A CA 1
ATOM 679 C C . GLN A 1 85 ? -7.272 -12.580 6.048 1.00 97.31 85 GLN A C 1
ATOM 681 O O . GLN A 1 85 ? -6.305 -13.213 6.450 1.00 97.31 85 GLN A O 1
ATOM 686 N N . HIS A 1 86 ? -7.256 -11.255 5.884 1.00 98.31 86 HIS A N 1
ATOM 687 C CA . HIS A 1 86 ? -6.090 -10.412 6.120 1.00 98.31 86 HIS A CA 1
ATOM 688 C C . HIS A 1 86 ? -6.429 -9.379 7.185 1.00 98.31 86 HIS A C 1
ATOM 690 O O . HIS A 1 86 ? -7.462 -8.716 7.102 1.00 98.31 86 HIS A O 1
ATOM 696 N N . ARG A 1 87 ? -5.534 -9.224 8.161 1.00 98.00 87 ARG A N 1
ATOM 697 C CA . ARG A 1 87 ? -5.603 -8.148 9.150 1.00 98.00 87 ARG A CA 1
ATOM 698 C C . ARG A 1 87 ? -5.034 -6.846 8.590 1.00 98.00 87 ARG A C 1
ATOM 700 O O . ARG A 1 87 ? -5.481 -5.768 8.971 1.00 98.00 87 ARG A O 1
ATOM 707 N N . TYR A 1 88 ? -4.069 -6.952 7.679 1.00 98.44 88 TYR A N 1
ATOM 708 C CA . TYR A 1 88 ? -3.368 -5.810 7.107 1.00 98.44 88 TYR A CA 1
ATOM 709 C C . TYR A 1 88 ? -3.367 -5.860 5.586 1.00 98.44 88 TYR A C 1
ATOM 711 O O . TYR A 1 88 ? -3.135 -6.910 4.987 1.00 98.44 88 TYR A O 1
ATOM 719 N N . VAL A 1 89 ? -3.554 -4.700 4.966 1.00 98.44 89 VAL A N 1
ATOM 720 C CA . VAL A 1 89 ? -3.210 -4.478 3.561 1.00 98.44 89 VAL A CA 1
ATOM 721 C C . VAL A 1 89 ? -2.173 -3.373 3.520 1.00 98.44 89 VAL A C 1
ATOM 723 O O . VAL A 1 89 ? -2.420 -2.278 4.021 1.00 98.44 89 VAL A O 1
ATOM 726 N N . ILE A 1 90 ? -1.017 -3.647 2.923 1.00 98.12 90 ILE A N 1
ATOM 727 C CA . ILE A 1 90 ? -0.003 -2.627 2.660 1.00 98.12 90 ILE A CA 1
ATOM 728 C C . ILE A 1 90 ? 0.032 -2.362 1.164 1.00 98.12 90 ILE A C 1
ATOM 730 O O . ILE A 1 90 ? 0.177 -3.294 0.367 1.00 98.12 90 ILE A O 1
ATOM 734 N N . ASN A 1 91 ? -0.098 -1.091 0.788 1.00 97.62 91 ASN A N 1
ATOM 735 C CA . ASN A 1 91 ? -0.020 -0.678 -0.604 1.00 97.62 91 ASN A CA 1
ATOM 736 C C . ASN A 1 91 ? 0.755 0.622 -0.840 1.00 97.62 91 ASN A C 1
ATOM 738 O O . ASN A 1 91 ? 1.301 1.228 0.079 1.00 97.62 91 ASN A O 1
ATOM 742 N N . GLY A 1 92 ? 0.838 1.022 -2.108 1.00 94.38 92 GLY A N 1
ATOM 743 C CA . GLY A 1 92 ? 1.458 2.264 -2.556 1.00 94.38 92 GLY A CA 1
ATOM 744 C C . GLY A 1 92 ? 0.512 3.042 -3.467 1.00 94.38 92 GLY A C 1
ATOM 745 O O . GLY A 1 92 ? -0.669 3.199 -3.169 1.00 94.38 92 GLY A O 1
ATOM 746 N N . HIS A 1 93 ? 1.027 3.543 -4.590 1.00 94.94 93 HIS A N 1
ATOM 747 C CA . HIS A 1 93 ? 0.275 4.223 -5.658 1.00 94.94 93 HIS A CA 1
ATOM 748 C C . HIS A 1 93 ? -0.347 5.597 -5.319 1.00 94.94 93 HIS A C 1
ATOM 750 O O . HIS A 1 93 ? -0.328 6.489 -6.165 1.00 94.94 93 HIS A O 1
ATOM 756 N N . LEU A 1 94 ? -0.865 5.820 -4.106 1.00 92.00 94 LEU A N 1
ATOM 757 C CA . LEU A 1 94 ? -1.382 7.131 -3.682 1.00 92.00 94 LEU A CA 1
ATOM 758 C C . LEU A 1 94 ? -0.283 8.146 -3.371 1.00 92.00 94 LEU A C 1
ATOM 760 O O . LEU A 1 94 ? -0.544 9.343 -3.417 1.00 92.00 94 LEU A O 1
ATOM 764 N N . HIS A 1 95 ? 0.921 7.675 -3.049 1.00 92.69 95 HIS A N 1
ATOM 765 C CA . HIS A 1 95 ? 2.087 8.496 -2.703 1.00 92.69 95 HIS A CA 1
ATOM 766 C C . HIS A 1 95 ? 1.926 9.340 -1.425 1.00 92.69 95 HIS A C 1
ATOM 768 O O . HIS A 1 95 ? 2.800 10.144 -1.109 1.00 92.69 95 HIS A O 1
ATOM 774 N N . TYR A 1 96 ? 0.876 9.102 -0.637 1.00 90.81 96 TYR A N 1
ATOM 775 C CA . TYR A 1 96 ? 0.711 9.654 0.705 1.00 90.81 96 TYR A CA 1
ATOM 776 C C . TYR A 1 96 ? 0.884 8.545 1.733 1.00 90.81 96 TYR A C 1
ATOM 778 O O . TYR A 1 96 ? 0.218 7.520 1.631 1.00 90.81 96 TYR A O 1
ATOM 786 N N . ARG A 1 97 ? 1.747 8.753 2.734 1.00 92.75 97 ARG A N 1
ATOM 787 C CA . ARG A 1 97 ? 1.849 7.822 3.862 1.00 92.75 97 ARG A CA 1
ATOM 788 C C . ARG A 1 97 ? 0.650 8.005 4.780 1.00 92.75 97 ARG A C 1
ATOM 790 O O . ARG A 1 97 ? 0.584 9.014 5.486 1.00 92.75 97 ARG A O 1
ATOM 797 N N . VAL A 1 98 ? -0.294 7.072 4.733 1.00 94.00 98 VAL A N 1
ATOM 798 C CA . VAL A 1 98 ? -1.549 7.157 5.490 1.00 94.00 98 VAL A CA 1
ATOM 799 C C . VAL A 1 98 ? -1.995 5.800 6.005 1.00 94.00 98 VAL A C 1
ATOM 801 O O . VAL A 1 98 ? -1.702 4.772 5.395 1.00 94.00 98 VAL A O 1
ATOM 804 N N . VAL A 1 99 ? -2.759 5.822 7.092 1.00 96.00 99 VAL A N 1
ATOM 805 C CA . VAL A 1 99 ? -3.448 4.648 7.636 1.00 96.00 99 VAL A CA 1
ATOM 806 C C . VAL A 1 99 ? -4.956 4.861 7.540 1.00 96.00 99 VAL A C 1
ATOM 808 O O . VAL A 1 99 ? -5.448 5.926 7.909 1.00 96.00 99 VAL A O 1
ATOM 811 N N . VAL A 1 100 ? -5.681 3.862 7.040 1.00 97.06 100 VAL A N 1
ATOM 812 C CA . VAL A 1 100 ? -7.146 3.838 6.964 1.00 97.06 100 VAL A CA 1
ATOM 813 C C . VAL A 1 100 ? -7.652 2.617 7.720 1.00 97.06 100 VAL A C 1
ATOM 815 O O . VAL A 1 100 ? -7.218 1.492 7.460 1.00 97.06 100 VAL A O 1
ATOM 818 N N . ASP A 1 101 ? -8.573 2.849 8.647 1.00 97.88 101 ASP A N 1
ATOM 819 C CA . ASP A 1 101 ? -9.086 1.820 9.542 1.00 97.88 101 ASP A CA 1
ATOM 820 C C . ASP A 1 101 ? -10.423 1.273 9.076 1.00 97.88 101 ASP A C 1
ATOM 822 O O . ASP A 1 101 ? -11.361 2.028 8.824 1.00 97.88 101 ASP A O 1
ATOM 826 N N . PHE A 1 102 ? -10.512 -0.050 9.040 1.00 97.94 102 PHE A N 1
ATOM 827 C CA . PHE A 1 102 ? -11.758 -0.785 8.921 1.00 97.94 102 PHE A CA 1
ATOM 828 C C . PHE A 1 102 ? -11.948 -1.688 10.139 1.00 97.94 102 PHE A C 1
ATOM 830 O O . PHE A 1 102 ? -10.982 -2.002 10.839 1.00 97.94 102 PHE A O 1
ATOM 837 N N . ASP A 1 103 ? -13.176 -2.140 10.384 1.00 96.19 103 ASP A N 1
ATOM 838 C CA . ASP A 1 103 ? -13.511 -2.955 11.564 1.00 96.19 103 ASP A CA 1
ATOM 839 C C . ASP A 1 103 ? -12.576 -4.165 11.747 1.00 96.19 103 ASP A C 1
ATOM 841 O O . ASP A 1 103 ? -12.101 -4.469 12.847 1.00 96.19 103 ASP A O 1
ATOM 845 N N . THR A 1 104 ? -12.269 -4.861 10.651 1.00 95.62 104 THR A N 1
ATOM 846 C CA . THR A 1 104 ? -11.460 -6.086 10.667 1.00 95.62 104 THR A CA 1
ATOM 847 C C . THR A 1 104 ? -10.070 -5.924 10.062 1.00 95.62 104 THR A C 1
ATOM 849 O O . THR A 1 104 ? -9.216 -6.788 10.281 1.00 95.62 104 THR A O 1
ATOM 852 N N . LEU A 1 105 ? -9.804 -4.812 9.374 1.00 98.06 105 LEU A N 1
ATOM 853 C CA . LEU A 1 105 ? -8.642 -4.634 8.507 1.00 98.06 105 LEU A CA 1
ATOM 854 C C . LEU A 1 105 ? -8.045 -3.233 8.656 1.00 98.06 105 LEU A C 1
ATOM 856 O O . LEU A 1 105 ? -8.766 -2.244 8.697 1.00 98.06 105 LEU A O 1
ATOM 860 N N . THR A 1 106 ? -6.719 -3.129 8.651 1.00 97.88 106 THR A N 1
ATOM 861 C CA . THR A 1 106 ? -6.022 -1.838 8.552 1.00 97.88 106 THR A CA 1
ATOM 862 C C . THR A 1 106 ? -5.317 -1.737 7.202 1.00 97.88 106 THR A C 1
ATOM 864 O O . THR A 1 106 ? -4.494 -2.588 6.854 1.00 97.88 106 THR A O 1
ATOM 867 N N . LEU A 1 107 ? -5.637 -0.694 6.435 1.00 97.88 107 LEU A N 1
ATOM 868 C CA . LEU A 1 107 ? -4.961 -0.362 5.183 1.00 97.88 107 LEU A CA 1
ATOM 869 C C . LEU A 1 107 ? -3.863 0.666 5.460 1.00 97.88 107 LEU A C 1
ATOM 871 O O . LEU A 1 107 ? -4.135 1.733 6.007 1.00 97.88 107 LEU A O 1
ATOM 875 N N . ILE A 1 108 ? -2.636 0.376 5.039 1.00 97.31 108 ILE A N 1
ATOM 876 C CA . ILE A 1 108 ? -1.487 1.268 5.201 1.00 97.31 108 ILE A CA 1
ATOM 877 C C . ILE A 1 108 ? -0.900 1.568 3.827 1.00 97.31 108 ILE A C 1
ATOM 879 O O . ILE A 1 108 ? -0.424 0.670 3.132 1.00 97.31 108 ILE A O 1
ATOM 883 N N . ASN A 1 109 ? -0.902 2.843 3.447 1.00 96.25 109 ASN A N 1
ATOM 884 C CA . ASN A 1 109 ? -0.214 3.301 2.252 1.00 96.25 109 ASN A CA 1
ATOM 885 C C . ASN A 1 109 ? 1.211 3.728 2.606 1.00 96.25 109 ASN A C 1
ATOM 887 O O . ASN A 1 109 ? 1.407 4.572 3.480 1.00 96.25 109 ASN A O 1
ATOM 891 N N . ALA A 1 110 ? 2.205 3.175 1.917 1.00 94.12 110 ALA A N 1
ATOM 892 C CA . ALA A 1 110 ? 3.620 3.423 2.185 1.00 94.12 110 ALA A CA 1
ATOM 893 C C . ALA A 1 110 ? 4.125 4.774 1.641 1.00 94.12 110 ALA A C 1
ATOM 895 O O . ALA A 1 110 ? 5.262 5.166 1.901 1.00 94.12 110 ALA A O 1
ATOM 896 N N . GLY A 1 111 ? 3.296 5.512 0.897 1.00 93.75 111 GLY A N 1
ATOM 897 C CA . GLY A 1 111 ? 3.678 6.784 0.295 1.00 93.75 111 GLY A CA 1
ATOM 898 C C . GLY A 1 111 ? 4.656 6.630 -0.870 1.00 93.75 111 GLY A C 1
ATOM 899 O O . GLY A 1 111 ? 4.466 5.775 -1.733 1.00 93.75 111 GLY A O 1
ATOM 900 N N . THR A 1 112 ? 5.652 7.515 -0.950 1.00 93.38 112 THR A N 1
ATOM 901 C CA . THR A 1 112 ? 6.645 7.541 -2.034 1.00 93.38 112 THR A CA 1
ATOM 902 C C . THR A 1 112 ? 8.066 7.714 -1.499 1.00 93.38 112 THR A C 1
ATOM 904 O O . THR A 1 112 ? 8.290 8.445 -0.533 1.00 93.38 112 THR A O 1
ATOM 907 N N . LEU A 1 113 ? 9.027 7.074 -2.170 1.00 91.81 113 LEU A N 1
ATOM 908 C CA . LEU A 1 113 ? 10.467 7.259 -1.954 1.00 91.81 113 LEU A CA 1
ATOM 909 C C . LEU A 1 113 ? 11.048 8.420 -2.766 1.00 91.81 113 LEU A C 1
ATOM 911 O O . LEU A 1 113 ? 12.169 8.843 -2.505 1.00 91.81 113 LEU A O 1
ATOM 915 N N . CYS A 1 114 ? 10.328 8.909 -3.774 1.00 85.31 114 CYS A N 1
ATOM 916 C CA . CYS A 1 114 ? 10.846 9.889 -4.719 1.00 85.31 114 CYS A CA 1
ATOM 917 C C . CYS A 1 114 ? 9.852 11.020 -5.001 1.00 85.31 114 CYS A C 1
ATOM 919 O O . CYS A 1 114 ? 8.643 10.919 -4.759 1.00 85.31 114 CYS A O 1
ATOM 921 N N . GLY A 1 115 ? 10.387 12.112 -5.545 1.00 75.94 115 GLY A N 1
ATOM 922 C CA . GLY A 1 115 ? 9.622 13.268 -5.994 1.00 75.94 115 GLY A CA 1
ATOM 923 C C . GLY A 1 115 ? 9.432 14.342 -4.925 1.00 75.94 115 GLY A C 1
ATOM 924 O O . GLY A 1 115 ? 10.069 14.355 -3.878 1.00 75.94 115 GLY A O 1
ATOM 925 N N . ARG A 1 116 ? 8.541 15.295 -5.211 1.00 70.56 116 ARG A N 1
ATOM 926 C CA . ARG A 1 116 ? 8.334 16.494 -4.375 1.00 70.56 116 ARG A CA 1
ATOM 927 C C . ARG A 1 116 ? 7.291 16.300 -3.268 1.00 70.56 116 ARG A C 1
ATOM 929 O O . ARG A 1 116 ? 7.060 17.202 -2.469 1.00 70.56 116 ARG A O 1
ATOM 936 N N . HIS A 1 117 ? 6.656 15.131 -3.205 1.00 71.88 117 HIS A N 1
ATOM 937 C CA . HIS A 1 117 ? 5.519 14.841 -2.324 1.00 71.88 117 HIS A CA 1
ATOM 938 C C . HIS A 1 117 ? 5.946 14.198 -0.996 1.00 71.88 117 HIS A C 1
ATOM 940 O O . HIS A 1 117 ? 5.385 13.190 -0.587 1.00 71.88 117 HIS A O 1
ATOM 946 N N . ARG A 1 118 ? 6.936 14.796 -0.319 1.00 84.56 118 ARG A N 1
ATOM 947 C CA . ARG A 1 118 ? 7.496 14.328 0.966 1.00 84.56 118 ARG A CA 1
ATOM 948 C C . ARG A 1 118 ? 8.011 12.878 0.923 1.00 84.56 118 ARG A C 1
ATOM 950 O O . ARG A 1 118 ? 7.400 12.003 1.546 1.00 84.56 118 ARG A O 1
ATOM 957 N N . PRO A 1 119 ? 9.133 12.613 0.231 1.00 91.88 119 PRO A N 1
ATOM 958 C CA . PRO A 1 119 ? 9.778 11.305 0.245 1.00 91.88 119 PRO A CA 1
ATOM 959 C C . PRO A 1 119 ? 9.984 10.770 1.663 1.00 91.88 119 PRO A C 1
ATOM 961 O O . PRO A 1 119 ? 10.237 11.531 2.598 1.00 91.88 119 PRO A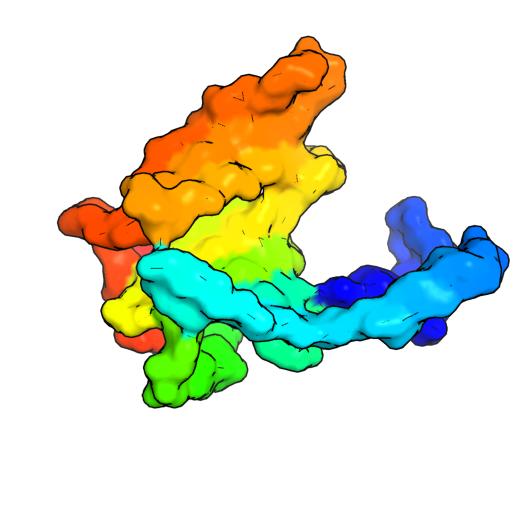 O 1
ATOM 964 N N . GLY A 1 120 ? 9.824 9.468 1.851 1.00 93.12 120 GLY A N 1
ATOM 965 C CA . GLY A 1 120 ? 9.941 8.880 3.178 1.00 93.12 120 GLY A CA 1
ATOM 966 C C . GLY A 1 120 ? 9.630 7.398 3.209 1.00 93.12 120 GLY A C 1
ATOM 967 O O . GLY A 1 120 ? 9.094 6.841 2.254 1.00 93.12 120 GLY A O 1
ATOM 968 N N . VAL A 1 121 ? 9.939 6.788 4.344 1.00 94.19 121 VAL A N 1
ATOM 969 C CA . VAL A 1 121 ? 9.677 5.378 4.636 1.00 94.19 121 VAL A CA 1
ATOM 970 C C . VAL A 1 121 ? 8.921 5.249 5.947 1.00 94.19 121 VAL A C 1
ATOM 972 O O . VAL A 1 121 ? 8.949 6.148 6.786 1.00 94.19 121 VAL A O 1
ATOM 975 N N . SER A 1 122 ? 8.270 4.110 6.139 1.00 95.31 122 SER A N 1
ATOM 976 C CA . SER A 1 122 ? 7.672 3.739 7.416 1.00 95.31 122 SER A CA 1
ATOM 977 C C . SER A 1 122 ? 8.189 2.375 7.847 1.00 95.31 122 SER A C 1
ATOM 979 O O . SER A 1 122 ? 8.347 1.476 7.023 1.00 95.31 122 SER A O 1
ATOM 981 N N . ILE A 1 123 ? 8.448 2.236 9.140 1.00 96.25 123 ILE A N 1
ATOM 982 C CA . ILE A 1 123 ? 8.770 0.978 9.802 1.00 96.25 123 ILE A CA 1
ATOM 983 C C . ILE A 1 123 ? 7.546 0.590 10.622 1.00 96.25 123 ILE A C 1
ATOM 985 O O . ILE A 1 123 ? 7.032 1.401 11.389 1.00 96.25 123 ILE A O 1
ATOM 989 N N . ILE A 1 124 ? 7.072 -0.639 10.435 1.00 96.94 124 ILE A N 1
ATOM 990 C CA . ILE A 1 124 ? 5.946 -1.193 11.184 1.00 96.94 124 ILE A CA 1
ATOM 991 C C . ILE A 1 124 ? 6.494 -2.269 12.115 1.00 96.94 124 ILE A C 1
ATOM 993 O O . ILE A 1 124 ? 7.047 -3.266 11.648 1.00 96.94 124 ILE A O 1
ATOM 997 N N . ASP A 1 125 ? 6.316 -2.078 13.418 1.00 97.31 125 ASP A N 1
ATOM 998 C CA . ASP A 1 125 ? 6.579 -3.103 14.422 1.00 97.31 125 ASP A CA 1
ATOM 999 C C . ASP A 1 125 ? 5.252 -3.765 14.807 1.00 97.31 125 ASP A C 1
ATOM 1001 O O . ASP A 1 125 ? 4.462 -3.244 15.596 1.00 97.31 125 ASP A O 1
ATOM 1005 N N . PHE A 1 126 ? 4.988 -4.940 14.233 1.00 96.38 126 PHE A N 1
ATOM 1006 C CA . PHE A 1 126 ? 3.771 -5.702 14.519 1.00 96.38 126 PHE A CA 1
ATOM 1007 C C . PHE A 1 126 ? 3.727 -6.256 15.948 1.00 96.38 126 PHE A C 1
ATOM 1009 O O . PHE A 1 126 ? 2.637 -6.479 16.468 1.00 96.38 126 PHE A O 1
ATOM 1016 N N . ALA A 1 127 ? 4.868 -6.469 16.607 1.00 96.69 127 ALA A N 1
ATOM 1017 C CA . ALA A 1 127 ? 4.877 -6.949 17.985 1.00 96.69 127 ALA A CA 1
ATOM 1018 C C . ALA A 1 127 ? 4.512 -5.821 18.958 1.00 96.69 127 ALA A C 1
ATOM 1020 O O . ALA A 1 127 ? 3.756 -6.043 19.902 1.00 96.69 127 ALA A O 1
ATOM 1021 N N . GLN A 1 128 ? 5.014 -4.611 18.702 1.00 96.69 128 GLN A N 1
ATOM 1022 C CA . GLN A 1 128 ? 4.709 -3.417 19.495 1.00 96.69 128 GLN A CA 1
ATOM 1023 C C . GLN A 1 128 ? 3.440 -2.689 19.039 1.00 96.69 128 GLN A C 1
ATOM 1025 O O . GLN A 1 128 ? 2.959 -1.804 19.742 1.00 96.69 128 GLN A O 1
ATOM 1030 N N . GLN A 1 129 ? 2.869 -3.086 17.900 1.00 94.88 129 GLN A N 1
ATOM 1031 C CA . GLN A 1 129 ? 1.712 -2.449 17.274 1.00 94.88 129 GLN A CA 1
ATOM 1032 C C . GLN A 1 129 ? 1.943 -0.960 16.973 1.00 94.88 129 GLN A C 1
ATOM 1034 O O . GLN A 1 129 ? 1.050 -0.138 17.179 1.00 94.88 129 GLN A O 1
ATOM 1039 N N . THR A 1 130 ? 3.119 -0.609 16.451 1.00 96.62 130 THR A N 1
ATOM 1040 C CA . THR A 1 130 ? 3.493 0.776 16.123 1.00 96.62 130 THR A CA 1
ATOM 1041 C C . THR A 1 130 ? 3.890 0.942 14.659 1.00 96.62 130 THR A C 1
ATOM 1043 O O . THR A 1 130 ? 4.383 0.018 14.008 1.00 96.62 130 THR A O 1
ATOM 1046 N N . VAL A 1 131 ? 3.659 2.145 14.134 1.00 96.38 131 VAL A N 1
ATOM 1047 C CA . VAL A 1 131 ? 4.188 2.612 12.852 1.00 96.38 131 VAL A CA 1
ATOM 1048 C C . VAL A 1 131 ? 5.001 3.869 13.108 1.00 96.38 131 VAL A C 1
ATOM 1050 O O . VAL A 1 131 ? 4.465 4.863 13.598 1.00 96.38 131 VAL A O 1
ATOM 1053 N N . THR A 1 132 ? 6.273 3.841 12.727 1.00 96.44 132 THR A N 1
ATOM 1054 C CA . THR A 1 132 ? 7.181 4.987 12.818 1.00 96.44 132 THR A CA 1
ATOM 1055 C C . THR A 1 132 ? 7.568 5.414 11.411 1.00 96.44 132 THR A C 1
ATOM 1057 O O . THR A 1 132 ? 7.938 4.587 10.577 1.00 96.44 132 THR A O 1
ATOM 1060 N N . ALA A 1 133 ? 7.462 6.704 11.114 1.00 95.19 133 ALA A N 1
ATOM 1061 C CA . ALA A 1 133 ? 7.713 7.245 9.791 1.00 95.19 133 ALA A CA 1
ATOM 1062 C C . ALA A 1 133 ? 8.897 8.196 9.781 1.00 95.19 133 ALA A C 1
ATOM 1064 O O . ALA A 1 133 ? 9.052 9.048 10.656 1.00 95.19 133 ALA A O 1
ATOM 1065 N N . TYR A 1 134 ? 9.698 8.056 8.736 1.00 94.12 134 TYR A N 1
ATOM 1066 C CA . TYR A 1 134 ? 10.947 8.763 8.547 1.00 94.12 134 TYR A CA 1
ATOM 1067 C C . TYR A 1 134 ? 10.891 9.530 7.238 1.00 94.12 134 TYR A C 1
ATOM 1069 O O . TYR A 1 134 ? 10.477 8.996 6.202 1.00 94.12 134 TYR A O 1
ATOM 1077 N N . GLN A 1 135 ? 11.300 10.791 7.284 1.00 92.69 135 GLN A N 1
ATOM 1078 C CA . GLN A 1 135 ? 11.367 11.623 6.096 1.00 92.69 135 GLN A CA 1
ATOM 1079 C C . GLN A 1 135 ? 12.728 11.473 5.425 1.00 92.69 135 GLN A C 1
ATOM 1081 O O . GLN A 1 135 ? 13.763 11.532 6.079 1.00 92.69 135 GLN A O 1
ATOM 1086 N N . LEU A 1 136 ? 12.709 11.296 4.107 1.00 90.88 136 LEU A N 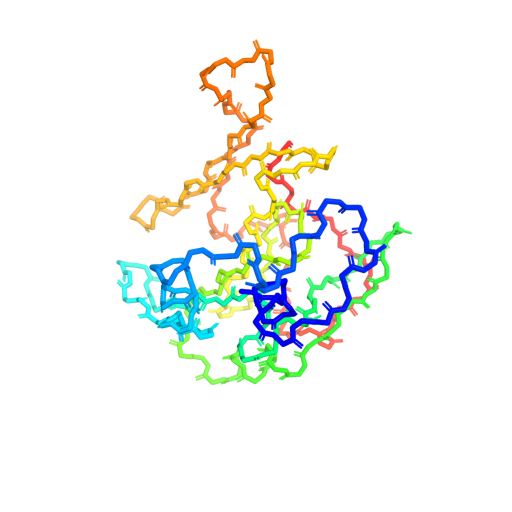1
ATOM 1087 C CA . LEU A 1 136 ? 13.903 11.321 3.275 1.00 90.88 136 LEU A CA 1
ATOM 1088 C C . LEU A 1 136 ? 13.990 12.696 2.612 1.00 90.88 136 LEU A C 1
ATOM 1090 O O . LEU A 1 136 ? 13.069 13.114 1.908 1.00 90.88 136 LEU A O 1
ATOM 1094 N N . ASP A 1 137 ? 15.090 13.404 2.836 1.00 85.06 137 ASP A N 1
ATOM 1095 C CA . ASP A 1 137 ? 15.412 14.628 2.116 1.00 85.06 137 ASP A CA 1
ATOM 1096 C C . ASP A 1 137 ? 16.931 14.777 1.948 1.00 85.06 137 ASP A C 1
ATOM 1098 O O . ASP A 1 137 ? 17.721 14.133 2.640 1.00 85.06 137 ASP A O 1
ATOM 1102 N N . ASP A 1 138 ? 17.343 15.627 1.008 1.00 80.44 138 ASP A N 1
ATOM 1103 C CA . ASP A 1 138 ? 18.763 15.854 0.713 1.00 80.44 138 ASP A CA 1
ATOM 1104 C C . ASP A 1 138 ? 19.496 16.598 1.845 1.00 80.44 138 ASP A C 1
ATOM 1106 O O . ASP A 1 138 ? 20.729 16.646 1.868 1.00 80.44 138 ASP A O 1
ATOM 1110 N N . ALA A 1 139 ? 18.756 17.208 2.777 1.00 78.56 139 ALA A N 1
ATOM 1111 C CA . ALA A 1 139 ? 19.311 17.998 3.868 1.00 78.56 139 ALA A CA 1
ATOM 1112 C C . ALA A 1 139 ? 19.713 17.128 5.073 1.00 78.56 139 ALA A C 1
ATOM 1114 O O . ALA A 1 139 ? 20.645 17.486 5.797 1.00 78.56 139 ALA A O 1
ATOM 1115 N N . HIS A 1 140 ? 19.063 15.979 5.272 1.00 75.81 140 HIS A N 1
ATOM 1116 C CA . HIS A 1 140 ? 19.235 15.115 6.433 1.00 75.81 140 HIS A CA 1
ATOM 1117 C C . HIS A 1 140 ? 19.651 13.703 6.015 1.00 75.81 140 HIS A C 1
ATOM 1119 O O . HIS A 1 140 ? 18.835 12.876 5.612 1.00 75.81 140 HIS A O 1
ATOM 1125 N N . ARG A 1 141 ? 20.934 13.380 6.213 1.00 77.75 141 ARG A N 1
ATOM 1126 C CA . ARG A 1 141 ? 21.451 12.019 5.973 1.00 77.75 141 ARG A CA 1
ATOM 1127 C C . ARG A 1 141 ? 20.794 10.954 6.851 1.00 77.75 141 ARG A C 1
ATOM 1129 O O . ARG A 1 141 ? 20.724 9.804 6.436 1.00 77.75 141 ARG A O 1
ATOM 1136 N N . ASP A 1 142 ? 20.324 11.342 8.033 1.00 86.38 142 ASP A N 1
ATOM 1137 C CA . ASP A 1 142 ? 19.866 10.407 9.063 1.00 86.38 142 ASP A CA 1
ATOM 1138 C C . ASP A 1 142 ? 18.367 10.086 8.981 1.00 86.38 142 ASP A C 1
ATOM 1140 O O . ASP A 1 142 ? 17.871 9.362 9.838 1.00 86.38 142 ASP A O 1
ATOM 1144 N N . ALA A 1 143 ? 17.655 10.613 7.974 1.00 90.19 143 ALA A N 1
ATOM 1145 C CA . ALA A 1 143 ? 16.221 10.411 7.758 1.00 90.19 143 ALA A CA 1
ATOM 1146 C C . ALA A 1 143 ? 15.388 10.605 9.046 1.00 90.19 143 ALA A C 1
ATOM 1148 O O . ALA A 1 143 ? 15.008 9.622 9.680 1.00 90.19 143 ALA A O 1
ATOM 1149 N N . PRO A 1 144 ? 15.126 11.847 9.495 1.00 92.06 144 PRO A N 1
ATOM 1150 C CA . PRO A 1 144 ? 14.532 12.092 10.807 1.00 92.06 144 PRO A CA 1
ATOM 1151 C C . PRO A 1 144 ? 13.159 11.426 10.957 1.00 92.06 144 PRO A C 1
ATOM 1153 O O . PRO A 1 144 ? 12.361 11.394 10.016 1.00 92.06 144 PRO A O 1
ATOM 1156 N N . CYS A 1 145 ? 12.869 10.939 12.167 1.00 94.38 145 CYS A N 1
ATOM 1157 C CA . CYS A 1 145 ? 11.522 10.512 12.539 1.00 94.38 145 CYS A CA 1
ATOM 1158 C C . CYS A 1 145 ? 10.591 11.732 12.540 1.00 94.38 145 CYS A C 1
ATOM 1160 O O . CYS A 1 145 ? 10.885 12.737 13.190 1.00 94.38 145 CYS A O 1
ATOM 1162 N N . VAL A 1 146 ? 9.486 11.639 11.805 1.00 93.69 146 VAL A N 1
ATOM 1163 C CA . VAL A 1 146 ? 8.511 12.729 11.632 1.00 93.69 146 VAL A CA 1
ATOM 1164 C C . VAL A 1 146 ? 7.143 12.404 12.216 1.00 93.69 146 VAL A C 1
ATOM 1166 O O . VAL A 1 146 ? 6.389 13.318 12.535 1.00 93.69 146 VAL A O 1
ATOM 1169 N N . ALA A 1 147 ? 6.828 11.122 12.393 1.00 93.69 147 ALA A N 1
ATOM 1170 C CA . ALA A 1 147 ? 5.595 10.686 13.028 1.00 93.69 147 ALA A CA 1
ATOM 1171 C C . ALA A 1 147 ? 5.763 9.292 13.635 1.00 93.69 147 ALA A C 1
ATOM 1173 O O . ALA A 1 147 ? 6.472 8.446 13.092 1.00 93.69 147 ALA A O 1
ATOM 1174 N N . GLU 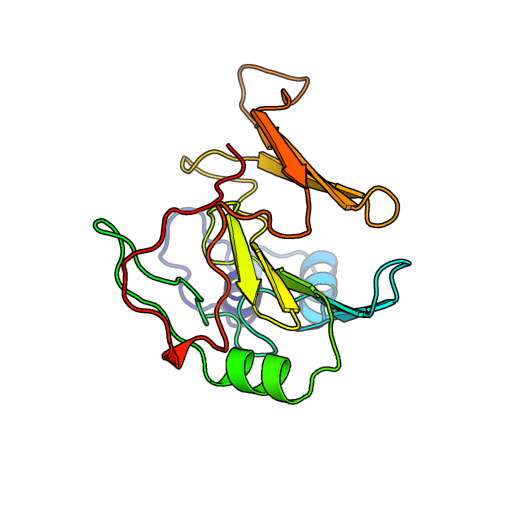A 1 148 ? 5.049 9.043 14.726 1.00 94.81 148 GLU A N 1
ATOM 1175 C CA . GLU A 1 148 ? 4.880 7.720 15.312 1.00 94.81 148 GLU A CA 1
ATOM 1176 C C . GLU A 1 148 ? 3.439 7.580 15.794 1.00 94.81 148 GLU A C 1
ATOM 1178 O O . GLU A 1 148 ? 2.891 8.500 16.406 1.00 94.81 148 GLU A O 1
ATOM 1183 N N . CYS A 1 149 ? 2.806 6.448 15.496 1.00 93.44 149 CYS A N 1
ATOM 1184 C CA . CYS A 1 149 ? 1.453 6.161 15.954 1.00 93.44 149 CYS A CA 1
ATOM 1185 C C . CYS A 1 149 ? 1.252 4.669 16.227 1.00 93.44 149 CYS A C 1
ATOM 1187 O O . CYS A 1 149 ? 1.971 3.813 15.708 1.00 93.44 149 CYS A O 1
ATOM 1189 N N . ALA A 1 150 ? 0.221 4.348 17.006 1.00 94.19 150 ALA A N 1
ATOM 1190 C CA . ALA A 1 150 ? -0.253 2.977 17.121 1.00 94.19 150 ALA A CA 1
ATOM 1191 C C . ALA A 1 150 ? -0.864 2.505 15.787 1.00 94.19 150 ALA A C 1
ATOM 1193 O O . ALA A 1 150 ? -1.506 3.280 15.072 1.00 94.19 150 ALA A O 1
ATOM 1194 N N . ILE A 1 151 ? -0.698 1.223 15.457 1.00 91.75 151 ILE A N 1
ATOM 1195 C CA . ILE A 1 151 ? -1.368 0.594 14.310 1.00 91.75 151 ILE A CA 1
ATOM 1196 C C . ILE A 1 151 ? -2.879 0.578 14.558 1.00 91.75 151 ILE A C 1
ATOM 1198 O O . ILE A 1 151 ? -3.650 1.016 13.704 1.00 91.75 151 ILE A O 1
ATOM 1202 N N . ALA A 1 152 ? -3.285 0.112 15.743 1.00 90.12 152 ALA A N 1
ATOM 1203 C CA . ALA A 1 152 ? -4.682 0.048 16.142 1.00 90.12 152 ALA A CA 1
ATOM 1204 C C . ALA A 1 152 ? -5.291 1.457 16.288 1.00 90.12 152 ALA A C 1
ATOM 1206 O O . ALA A 1 152 ? -4.613 2.362 16.789 1.00 90.12 152 ALA A O 1
ATOM 1207 N N . PRO A 1 153 ? -6.553 1.651 15.869 1.00 91.06 153 PRO A N 1
ATOM 1208 C CA . PRO A 1 153 ? -7.233 2.925 16.032 1.00 91.06 153 PRO A CA 1
ATOM 1209 C C . PRO A 1 153 ? -7.513 3.238 17.506 1.00 91.06 153 PRO A C 1
ATOM 1211 O O . PRO A 1 153 ? -7.791 2.342 18.304 1.00 91.06 153 PRO A O 1
ATOM 1214 N N . ASP A 1 154 ? -7.460 4.524 17.846 1.00 88.75 154 ASP A N 1
ATOM 1215 C CA . ASP A 1 154 ? -7.977 5.074 19.100 1.00 88.75 154 ASP A CA 1
ATOM 1216 C C . ASP A 1 154 ? -9.350 5.733 18.867 1.00 88.75 154 ASP A C 1
ATOM 1218 O O . ASP A 1 154 ? -9.877 5.727 17.754 1.00 88.75 154 ASP A O 1
ATOM 1222 N N . GLU A 1 155 ? -9.934 6.330 19.908 1.00 88.62 155 GLU A N 1
ATOM 1223 C CA . GLU A 1 155 ? -11.246 6.993 19.830 1.00 88.62 155 GLU A CA 1
ATOM 1224 C C . GLU A 1 155 ? -11.283 8.198 18.868 1.00 88.62 155 GLU A C 1
ATOM 1226 O O . GLU A 1 155 ? -12.364 8.663 18.506 1.00 88.62 155 GLU A O 1
ATOM 1231 N N . SER A 1 156 ? -10.124 8.719 18.449 1.00 88.62 156 SER A N 1
ATOM 1232 C CA . SER A 1 156 ? -10.033 9.847 17.518 1.00 88.62 156 SER A CA 1
ATOM 1233 C C . SER A 1 156 ? -10.050 9.417 16.049 1.00 88.62 156 SER A C 1
ATOM 1235 O O . SER A 1 156 ? -10.313 10.240 15.166 1.00 88.62 156 SER A O 1
ATOM 1237 N N . ARG A 1 157 ? -9.783 8.134 15.770 1.00 92.94 157 ARG A N 1
A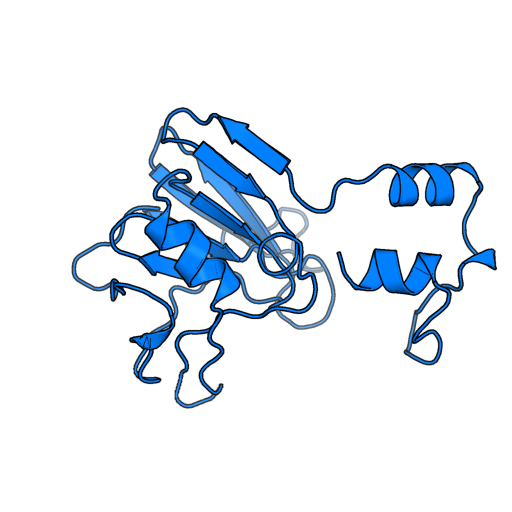TOM 1238 C CA . ARG A 1 157 ? -9.710 7.590 14.412 1.00 92.94 157 ARG A CA 1
ATOM 1239 C C . ARG A 1 157 ? -11.056 7.043 13.976 1.00 92.94 157 ARG A C 1
ATOM 1241 O O . ARG A 1 157 ? -11.706 6.265 14.668 1.00 92.94 157 ARG A O 1
ATOM 1248 N N . ARG A 1 158 ? -11.464 7.442 12.774 1.00 95.69 158 ARG A N 1
ATOM 1249 C CA . ARG A 1 158 ? -12.680 6.927 12.154 1.00 95.69 158 ARG A CA 1
ATOM 1250 C C . ARG A 1 158 ? -12.434 5.528 11.600 1.00 95.69 158 ARG A C 1
ATOM 1252 O O . ARG A 1 158 ? -11.546 5.355 10.769 1.00 95.69 158 ARG A O 1
ATOM 1259 N N . ILE A 1 159 ? -13.260 4.587 12.041 1.00 97.31 159 ILE A N 1
ATOM 1260 C CA . ILE A 1 159 ? -13.296 3.202 11.573 1.00 97.31 159 ILE A CA 1
ATOM 1261 C C . ILE A 1 159 ? -14.463 3.070 10.592 1.00 97.31 159 ILE A C 1
ATOM 1263 O O . ILE A 1 159 ? -15.558 3.566 10.868 1.00 97.31 159 ILE A O 1
ATOM 1267 N N . TRP A 1 160 ? -14.213 2.450 9.445 1.00 98.00 160 TRP A N 1
ATOM 1268 C CA . TRP A 1 160 ? -15.203 2.221 8.393 1.00 98.00 160 TRP A CA 1
ATOM 1269 C C . TRP A 1 160 ? -15.595 0.740 8.324 1.00 98.00 160 TRP A C 1
ATOM 1271 O O . TRP A 1 160 ? -14.754 -0.131 8.538 1.00 98.00 160 TRP A O 1
ATOM 1281 N N . GLY A 1 161 ? -16.837 0.433 7.958 1.00 97.81 161 GLY A N 1
ATOM 1282 C CA . GLY A 1 161 ? -17.223 -0.941 7.628 1.00 97.81 161 GLY A CA 1
ATOM 1283 C C . GLY A 1 161 ? -16.574 -1.402 6.321 1.00 97.81 161 GLY A C 1
ATOM 1284 O O . GLY A 1 161 ? -15.939 -2.454 6.258 1.00 97.81 161 GLY A O 1
ATOM 1285 N N . ASP A 1 162 ? -16.677 -0.573 5.280 1.00 98.38 162 ASP A N 1
ATOM 1286 C CA . ASP A 1 162 ? -16.059 -0.777 3.968 1.00 98.38 162 ASP A CA 1
ATOM 1287 C C . ASP A 1 162 ? -15.837 0.563 3.234 1.00 98.38 162 ASP A C 1
ATOM 1289 O O . ASP A 1 162 ? -16.044 1.646 3.788 1.00 98.38 162 ASP A O 1
ATOM 1293 N N . THR A 1 163 ? -15.377 0.523 1.979 1.00 98.44 163 THR A N 1
ATOM 1294 C CA . THR A 1 163 ? -15.139 1.754 1.208 1.00 98.44 163 THR A CA 1
ATOM 1295 C C . THR A 1 163 ? -16.423 2.423 0.705 1.00 98.44 163 THR A C 1
ATOM 1297 O O . THR A 1 163 ? -16.387 3.589 0.305 1.00 98.44 163 THR A O 1
ATOM 1300 N N . GLN A 1 164 ? -17.575 1.745 0.724 1.00 98.31 164 GLN A N 1
ATOM 1301 C CA . GLN A 1 164 ? -18.864 2.331 0.341 1.00 98.31 164 GLN A CA 1
ATOM 1302 C C . GLN A 1 164 ? -19.361 3.332 1.379 1.00 98.31 164 GLN A C 1
ATOM 1304 O O . GLN A 1 164 ? -19.975 4.334 1.005 1.00 98.31 164 GLN A O 1
ATOM 1309 N N . GLU A 1 165 ? -19.008 3.127 2.645 1.00 98.12 165 GLU A N 1
ATOM 1310 C CA . GLU A 1 165 ? -19.354 4.029 3.744 1.00 98.12 165 GLU A CA 1
ATOM 1311 C C . GLU A 1 165 ? -18.617 5.370 3.716 1.00 98.12 165 GLU A C 1
ATOM 1313 O O . GLU A 1 165 ? -19.050 6.309 4.384 1.00 98.12 165 GLU A O 1
ATOM 1318 N N . PHE A 1 166 ? -17.536 5.495 2.937 1.00 98.31 166 PHE A N 1
ATOM 1319 C CA . PHE A 1 166 ? -16.785 6.743 2.804 1.00 98.31 166 PHE A CA 1
ATOM 1320 C C . PHE A 1 166 ? -17.709 7.923 2.485 1.00 98.31 166 PHE A C 1
ATOM 1322 O O . PHE A 1 166 ? -18.483 7.876 1.526 1.00 98.31 166 PHE A O 1
ATOM 1329 N N . ASP A 1 167 ? -17.594 9.005 3.254 1.00 96.94 167 ASP A N 1
ATOM 1330 C CA . ASP A 1 167 ? -18.479 10.174 3.160 1.00 96.94 167 ASP A CA 1
ATOM 1331 C C . ASP A 1 167 ? -17.735 11.499 2.916 1.00 96.94 167 ASP A C 1
ATOM 1333 O O . ASP A 1 167 ? -18.348 12.566 2.869 1.00 96.94 167 ASP A O 1
ATOM 1337 N N . GLY A 1 168 ? -16.411 11.447 2.736 1.00 95.94 168 GLY A N 1
ATOM 1338 C CA . GLY A 1 168 ? -15.576 12.625 2.508 1.00 95.94 168 GLY A CA 1
ATOM 1339 C C . GLY A 1 168 ? -15.281 13.457 3.757 1.00 95.94 168 GLY A C 1
ATOM 1340 O O . GLY A 1 168 ? -14.580 14.464 3.655 1.00 95.94 168 GLY A O 1
ATOM 1341 N N . GLN A 1 169 ? -15.785 13.051 4.925 1.00 92.94 169 GLN A N 1
ATOM 1342 C CA . GLN A 1 169 ? -15.507 13.658 6.225 1.00 92.94 169 GLN A CA 1
ATOM 1343 C C . GLN A 1 169 ? -14.504 12.787 6.985 1.00 92.94 169 GLN A C 1
ATOM 1345 O O . GLN A 1 169 ? -14.820 12.136 7.988 1.00 92.94 169 GLN A O 1
ATOM 1350 N N . TRP A 1 170 ? -13.276 12.751 6.471 1.00 94.56 170 TRP A N 1
ATOM 1351 C CA . TRP A 1 170 ? -12.168 12.028 7.079 1.00 94.56 170 TRP A CA 1
ATOM 1352 C C . TRP A 1 170 ? -11.015 12.972 7.401 1.00 94.56 170 TRP A C 1
ATOM 1354 O O . TRP A 1 170 ? -10.618 13.792 6.571 1.00 94.56 170 TRP A O 1
ATOM 1364 N N . THR A 1 171 ? -10.457 12.821 8.600 1.00 92.25 171 THR A N 1
ATOM 1365 C CA . THR A 1 171 ? -9.185 13.433 8.992 1.00 92.25 171 THR A CA 1
ATOM 1366 C C . THR A 1 171 ? -8.091 12.392 8.770 1.00 92.25 171 THR A C 1
ATOM 1368 O O . THR A 1 171 ? -8.039 11.420 9.526 1.00 92.25 171 THR A O 1
ATOM 1371 N N . PRO A 1 172 ? -7.235 12.544 7.743 1.00 89.06 172 PRO A N 1
ATOM 1372 C CA . PRO A 1 172 ? -6.219 11.548 7.444 1.00 89.06 172 PRO A CA 1
ATOM 1373 C C . PRO A 1 172 ? -5.208 11.398 8.580 1.00 89.06 172 PRO A C 1
ATOM 1375 O O . PRO A 1 172 ? -4.614 12.390 9.006 1.00 89.06 172 PRO A O 1
ATOM 1378 N N . LEU A 1 173 ? -4.945 10.160 9.011 1.00 87.00 173 LEU A N 1
ATOM 1379 C CA . LEU A 1 173 ? -3.768 9.863 9.824 1.00 87.00 173 LEU A CA 1
ATOM 1380 C C . LEU A 1 173 ? -2.547 9.829 8.905 1.00 87.00 173 LEU A C 1
ATOM 1382 O O . LEU A 1 173 ? -2.214 8.796 8.322 1.00 87.00 173 LEU A O 1
ATOM 1386 N N . THR A 1 174 ? -1.931 10.991 8.714 1.00 83.88 174 THR A N 1
ATOM 1387 C CA . THR A 1 174 ? -0.751 11.151 7.864 1.00 83.88 174 THR A CA 1
ATOM 1388 C C . THR A 1 174 ? 0.526 10.926 8.646 1.00 83.88 174 THR A C 1
ATOM 1390 O O . THR A 1 174 ? 0.683 11.444 9.747 1.00 83.88 174 THR A O 1
ATOM 1393 N N . LEU A 1 175 ? 1.463 10.203 8.043 1.00 81.31 175 LEU A N 1
ATOM 1394 C CA . LEU A 1 175 ? 2.740 9.853 8.654 1.00 81.31 175 LEU A CA 1
ATOM 1395 C C . LEU A 1 175 ? 3.871 10.773 8.140 1.00 81.31 175 LEU A C 1
ATOM 1397 O O . LEU A 1 175 ? 4.798 10.316 7.455 1.00 81.31 175 LEU A O 1
ATOM 1401 N N . TYR A 1 176 ? 3.741 12.086 8.370 1.00 79.50 176 TYR A N 1
ATOM 1402 C CA . TYR A 1 176 ? 4.696 13.132 7.966 1.00 79.50 176 TYR A CA 1
ATOM 1403 C C . TYR A 1 176 ? 4.499 14.459 8.705 1.00 79.50 176 TYR A C 1
ATOM 1405 O O . TYR A 1 176 ? 3.466 14.600 9.390 1.00 79.50 176 TYR A O 1
#

Foldseek 3Di:
DVLLVCQLVQHPQPDPPRDHVVVDDPVRNVVSVPDDQWDWDQDPQAIEIEHAAARNDNQAHADLAAPVGGGGFDPSQLVVLVVLRTQEYEYENVLFFFWAAAPRHIYTYQHACDDDSFHWGWDADSVQQKIWIFTDDPVDPPRDTDDMDGNDDDPVADYHNHSVPRDNPHDTPTRD